Protein AF-A0A6J3KTI3-F1 (afdb_monomer)

Nearest PDB structures (foldseek):
  7sog-assembly2_B  TM=8.681E-01  e=1.099E-03  Acanthamoeba castellanii
  7rtx-assembly1_A  TM=9.005E-01  e=1.562E-03  Acanthamoeba castellanii
  4ked-assembly2_B  TM=8.595E-01  e=3.387E-03  Saccharomyces cerevisiae S288C
  5ivu-assembly1_A  TM=8.654E-01  e=9.735E-03  Streptomyces griseoflavus
  5ivu-assembly2_B  TM=8.688E-01  e=9.735E-03  Streptomyces griseoflavus

Solvent-accessible surface area (backbone atoms only — not comparable to full-atom values): 3507 Å² total; per-residue (Å²): 114,46,81,47,51,75,89,53,58,67,71,57,46,51,53,50,51,56,53,48,51,55,48,57,70,68,44,79,83,70,87,76,78,50,76,25,45,47,73,74,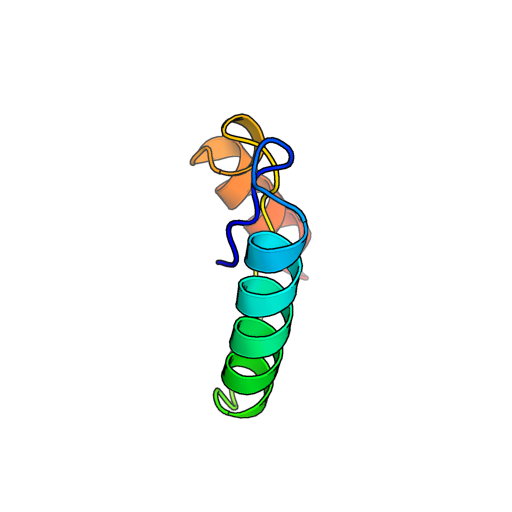48,64,31,69,67,47,44,49,50,55,52,53,75,68,53,80,129

Sequence (57 aa):
MSWCPDTAKVKKKMLYSSSFDALKKSLVGVQKYIQATDLSEASEEAVEEKLRATDRN

Mean predicted aligned error: 6.28 Å

Structure (mmCIF, N/CA/C/O backbone):
data_AF-A0A6J3KTI3-F1
#
_entry.id   AF-A0A6J3KTI3-F1
#
loop_
_atom_site.group_PDB
_atom_site.id
_atom_site.type_symbol
_atom_site.label_atom_id
_atom_site.label_alt_id
_atom_site.label_comp_id
_atom_site.label_asym_id
_atom_site.label_entity_id
_atom_site.label_seq_id
_atom_site.pdbx_PDB_ins_code
_atom_site.Cartn_x
_atom_site.Cartn_y
_atom_site.Cartn_z
_atom_site.occupancy
_atom_site.B_iso_or_equiv
_atom_site.auth_seq_id
_atom_site.auth_comp_id
_atom_site.auth_asym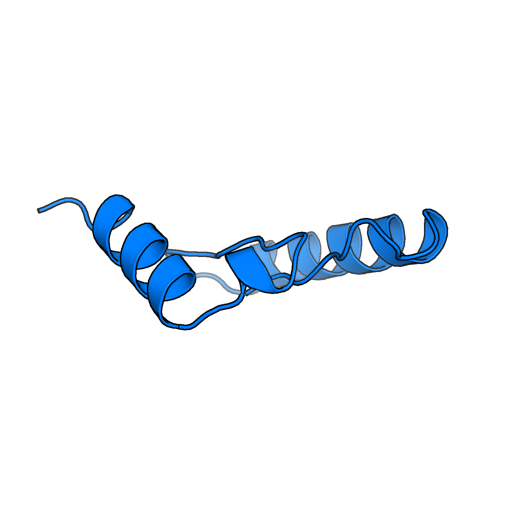_id
_atom_site.auth_atom_id
_atom_site.pdbx_PDB_model_num
ATOM 1 N N . MET A 1 1 ? -5.298 -2.968 -0.750 1.00 72.56 1 MET A N 1
ATOM 2 C CA . MET A 1 1 ? -4.150 -2.112 -0.388 1.00 72.56 1 MET A CA 1
ATOM 3 C C . MET A 1 1 ? -3.184 -2.090 -1.564 1.00 72.56 1 MET A C 1
ATOM 5 O O . MET A 1 1 ? -2.951 -3.147 -2.134 1.00 72.56 1 MET A O 1
ATOM 9 N N . SER A 1 2 ? -2.703 -0.917 -1.970 1.00 80.50 2 SER A N 1
ATOM 10 C CA . SER A 1 2 ? -1.721 -0.723 -3.040 1.00 80.50 2 SER A CA 1
ATOM 11 C C . SER A 1 2 ? -0.402 -0.296 -2.414 1.00 80.50 2 SER A C 1
ATOM 13 O O . SER A 1 2 ? -0.318 0.787 -1.837 1.00 80.50 2 SER A O 1
ATOM 15 N N . TRP A 1 3 ? 0.620 -1.129 -2.567 1.00 80.50 3 TRP A N 1
ATOM 16 C CA . TRP A 1 3 ? 1.957 -0.888 -2.039 1.00 80.50 3 TRP A CA 1
ATOM 17 C C . TRP A 1 3 ? 2.918 -0.466 -3.157 1.00 80.50 3 TRP A C 1
ATOM 19 O O . TRP A 1 3 ? 3.245 -1.268 -4.033 1.00 80.50 3 TRP A O 1
ATOM 29 N N . CYS A 1 4 ? 3.372 0.788 -3.130 1.00 80.44 4 CYS A N 1
ATOM 30 C CA . CYS A 1 4 ? 4.276 1.367 -4.129 1.00 80.44 4 CYS A CA 1
ATOM 31 C C . CYS A 1 4 ? 5.436 2.098 -3.436 1.00 80.44 4 CYS A C 1
ATOM 33 O O . CYS A 1 4 ? 5.379 3.319 -3.303 1.00 80.44 4 CYS A O 1
ATOM 35 N N . PRO A 1 5 ? 6.491 1.381 -3.010 1.00 79.88 5 PRO A N 1
ATOM 36 C CA . PRO A 1 5 ? 7.554 1.976 -2.221 1.00 79.88 5 PRO A CA 1
ATOM 37 C C . PRO A 1 5 ? 8.359 2.983 -3.031 1.00 79.88 5 PRO A C 1
ATOM 39 O O . PRO A 1 5 ? 8.677 2.729 -4.200 1.00 79.88 5 PRO A O 1
ATOM 42 N N . ASP A 1 6 ? 8.753 4.097 -2.416 1.00 77.56 6 ASP A N 1
ATOM 43 C CA . ASP A 1 6 ? 9.432 5.159 -3.157 1.00 77.56 6 ASP A CA 1
ATOM 44 C C . ASP A 1 6 ? 10.837 4.789 -3.652 1.00 77.56 6 ASP A C 1
ATOM 46 O O . ASP A 1 6 ? 11.320 5.309 -4.663 1.00 77.56 6 ASP A O 1
ATOM 50 N N . THR A 1 7 ? 11.431 3.788 -3.016 1.00 80.50 7 THR A N 1
ATOM 51 C CA . THR A 1 7 ? 12.704 3.168 -3.389 1.00 80.50 7 THR A CA 1
ATOM 52 C C . THR A 1 7 ? 12.604 2.257 -4.620 1.00 80.50 7 THR A C 1
ATOM 54 O O . THR A 1 7 ? 13.627 1.863 -5.188 1.00 80.50 7 THR A O 1
ATOM 57 N N . ALA A 1 8 ? 11.395 1.908 -5.082 1.00 78.50 8 ALA A N 1
ATOM 58 C CA . ALA A 1 8 ? 11.223 1.072 -6.266 1.00 78.50 8 ALA A CA 1
ATOM 59 C C . ALA A 1 8 ? 11.579 1.815 -7.563 1.00 78.50 8 ALA A C 1
ATOM 61 O O . ALA A 1 8 ? 11.352 3.010 -7.730 1.00 78.50 8 ALA A O 1
ATOM 62 N N . LYS A 1 9 ? 12.076 1.073 -8.560 1.00 83.81 9 LYS A N 1
ATOM 63 C CA . LYS A 1 9 ? 12.342 1.626 -9.898 1.00 83.81 9 LYS A CA 1
ATOM 64 C C . LYS A 1 9 ? 11.056 2.201 -10.507 1.00 83.81 9 LYS A C 1
ATOM 66 O O . LYS A 1 9 ? 10.032 1.518 -10.515 1.00 83.81 9 LYS A O 1
ATOM 71 N N . VAL A 1 10 ? 11.141 3.389 -11.115 1.00 81.44 10 VAL A N 1
ATOM 72 C CA . VAL A 1 10 ? 10.003 4.128 -11.712 1.00 81.44 10 VAL A CA 1
ATOM 73 C C . VAL A 1 10 ? 9.126 3.242 -12.603 1.00 81.44 10 VAL A C 1
ATOM 75 O O . VAL A 1 10 ? 7.910 3.225 -12.444 1.00 81.44 10 VAL A O 1
ATOM 78 N N . LYS A 1 11 ? 9.731 2.416 -13.471 1.00 81.25 11 LYS A N 1
ATOM 79 C CA . LYS A 1 11 ? 8.991 1.479 -14.338 1.00 81.25 11 LYS A CA 1
ATOM 80 C C . LYS A 1 11 ? 8.099 0.510 -13.554 1.00 81.25 11 LYS A C 1
ATOM 82 O O . LYS A 1 11 ? 6.985 0.240 -13.982 1.00 81.25 11 LYS A O 1
ATOM 87 N N . LYS A 1 12 ? 8.570 -0.004 -12.411 1.00 81.88 12 LYS A N 1
ATOM 88 C CA . LYS A 1 12 ? 7.797 -0.928 -11.566 1.00 81.88 12 LYS A CA 1
ATOM 89 C C . LYS A 1 12 ? 6.664 -0.210 -10.833 1.00 81.88 12 LYS A C 1
ATOM 91 O O . LYS A 1 12 ? 5.565 -0.751 -10.799 1.00 81.88 12 LYS A O 1
ATOM 96 N N . LYS A 1 13 ? 6.905 1.008 -10.322 1.00 82.56 13 LYS A N 1
ATOM 97 C CA . LYS A 1 13 ? 5.846 1.842 -9.722 1.00 82.56 13 LYS A CA 1
ATOM 98 C C . LYS A 1 13 ? 4.726 2.104 -10.727 1.00 82.56 13 LYS A C 1
ATOM 100 O O . LYS A 1 13 ? 3.555 1.934 -10.408 1.00 82.56 13 LYS A O 1
ATOM 105 N N . MET A 1 14 ? 5.105 2.459 -11.956 1.00 83.62 14 MET A N 1
ATOM 106 C CA . MET A 1 14 ? 4.159 2.744 -13.031 1.00 83.62 14 MET A CA 1
ATOM 107 C C . MET A 1 14 ? 3.323 1.507 -13.371 1.00 83.62 14 MET A C 1
ATOM 109 O O . MET A 1 14 ? 2.100 1.579 -13.388 1.00 83.62 14 MET A O 1
ATOM 113 N N . LEU A 1 15 ? 3.975 0.354 -13.553 1.00 83.25 15 LEU A N 1
ATOM 114 C CA . LEU A 1 15 ? 3.295 -0.892 -13.906 1.00 83.25 15 LEU A CA 1
ATOM 115 C C . LEU A 1 15 ? 2.319 -1.351 -12.814 1.00 83.25 15 LEU A C 1
ATOM 117 O O . LEU A 1 15 ? 1.193 -1.739 -13.121 1.00 83.25 15 LEU A O 1
ATOM 121 N N . TYR A 1 16 ? 2.738 -1.288 -11.547 1.00 83.94 16 TYR A N 1
ATOM 122 C CA . TYR A 1 16 ? 1.901 -1.694 -10.419 1.00 83.94 16 TYR A CA 1
ATOM 123 C C . TYR A 1 16 ? 0.722 -0.738 -10.224 1.00 83.94 16 TYR A C 1
ATOM 125 O O . TYR A 1 16 ? -0.405 -1.197 -10.077 1.00 83.94 16 TYR A O 1
ATOM 133 N N . SER A 1 17 ? 0.956 0.576 -10.316 1.00 81.69 17 SER A N 1
ATOM 134 C CA . SER A 1 17 ? -0.100 1.588 -10.206 1.00 81.69 17 SER A CA 1
ATOM 135 C C . SER A 1 17 ? -1.167 1.418 -11.293 1.00 81.69 17 SER A C 1
ATOM 137 O O . SER A 1 17 ? -2.353 1.316 -10.984 1.00 81.69 17 SER A O 1
ATOM 139 N N . SER A 1 18 ? -0.758 1.274 -12.560 1.00 83.31 18 SER A N 1
ATOM 140 C CA . SER A 1 18 ? -1.693 1.051 -13.671 1.00 83.31 18 SER A CA 1
ATOM 141 C C . SER A 1 18 ? -2.449 -0.275 -13.552 1.00 83.31 18 SER A C 1
ATOM 143 O O . SER A 1 18 ? -3.645 -0.330 -13.828 1.00 83.31 18 SER A O 1
ATOM 145 N N . SER A 1 19 ? -1.777 -1.342 -13.110 1.00 85.06 19 SER A N 1
ATOM 146 C CA . SER A 1 19 ? -2.423 -2.646 -12.904 1.00 85.06 19 SER A CA 1
ATOM 147 C C . SER A 1 19 ? -3.432 -2.600 -11.754 1.00 85.06 19 SER A C 1
ATOM 149 O O . SER A 1 19 ? -4.508 -3.187 -11.843 1.00 85.06 19 SER A O 1
ATOM 151 N N . PHE A 1 20 ? -3.112 -1.874 -10.681 1.00 83.50 20 PHE A N 1
ATOM 152 C CA . PHE A 1 20 ? -3.994 -1.725 -9.530 1.00 83.50 20 PHE A CA 1
ATOM 153 C C . PHE A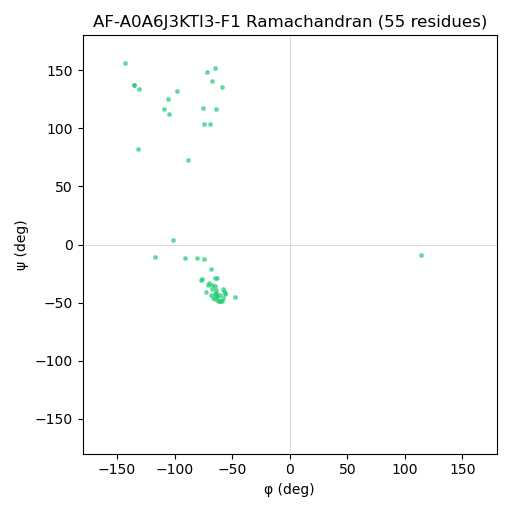 1 20 ? -5.220 -0.861 -9.848 1.00 83.50 20 PHE A C 1
ATOM 155 O O . PHE A 1 20 ? -6.307 -1.159 -9.362 1.00 83.50 20 PHE A O 1
ATOM 162 N N . ASP A 1 21 ? -5.085 0.159 -10.700 1.00 83.69 21 ASP A N 1
ATOM 163 C CA . ASP A 1 21 ? -6.224 0.957 -11.172 1.00 83.69 21 ASP A CA 1
ATOM 164 C C . ASP A 1 21 ? -7.212 0.117 -12.002 1.00 83.69 21 ASP A C 1
ATOM 166 O O . ASP A 1 21 ? -8.424 0.162 -11.774 1.00 83.69 21 ASP A O 1
ATOM 170 N N . ALA A 1 22 ? -6.700 -0.752 -12.881 1.00 85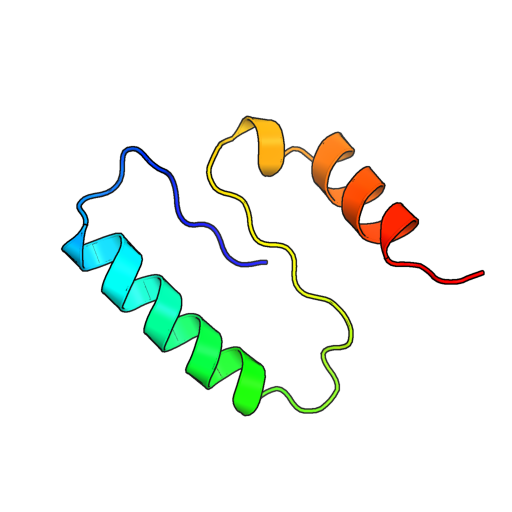.94 22 ALA A N 1
ATOM 171 C CA . ALA A 1 22 ? -7.529 -1.708 -13.614 1.00 85.94 22 ALA A CA 1
ATOM 172 C C . ALA A 1 22 ? -8.270 -2.670 -12.665 1.00 85.94 22 ALA A C 1
ATOM 174 O O . ALA A 1 22 ? -9.473 -2.898 -12.822 1.00 85.94 22 ALA A O 1
ATOM 175 N N . LEU A 1 23 ? -7.580 -3.178 -11.636 1.00 85.12 23 LEU A N 1
ATOM 176 C CA . LEU A 1 23 ? -8.189 -4.023 -10.605 1.00 85.12 23 LEU A CA 1
ATOM 177 C C . LEU A 1 23 ? -9.262 -3.271 -9.813 1.00 85.12 23 LEU A C 1
ATOM 179 O O . LEU A 1 23 ? -10.363 -3.793 -9.641 1.00 85.12 23 LEU A O 1
ATOM 183 N N . LYS A 1 24 ? -8.992 -2.029 -9.401 1.00 82.69 24 LYS A N 1
ATOM 184 C CA . LYS A 1 24 ? -9.954 -1.157 -8.711 1.00 82.69 24 LYS A CA 1
ATOM 185 C C . LYS A 1 24 ? -11.227 -0.970 -9.533 1.00 82.69 24 LYS A C 1
ATOM 187 O O . LYS A 1 24 ? -12.320 -1.019 -8.981 1.00 82.69 24 LYS A O 1
ATOM 192 N N . LYS A 1 25 ? -11.095 -0.788 -10.848 1.00 82.44 25 LYS A N 1
ATOM 193 C CA . LYS A 1 25 ? -12.240 -0.642 -11.752 1.00 82.44 25 LYS A CA 1
ATOM 194 C C . LYS A 1 25 ? -13.022 -1.948 -11.932 1.00 82.44 25 LYS A C 1
ATOM 196 O O . LYS A 1 25 ? -14.236 -1.903 -12.095 1.00 82.44 25 LYS A O 1
ATOM 201 N N . SER A 1 26 ? -12.338 -3.093 -11.898 1.00 85.75 26 SER A N 1
ATOM 202 C CA . SER A 1 26 ? -12.971 -4.416 -11.998 1.00 85.75 26 SER A CA 1
ATOM 203 C C . SER A 1 26 ? -13.668 -4.867 -10.707 1.00 85.75 26 SER A C 1
ATOM 205 O O . SER A 1 26 ? -14.661 -5.587 -10.761 1.00 85.75 26 SER A O 1
ATOM 207 N N . LEU A 1 27 ? -13.180 -4.423 -9.545 1.00 82.94 27 LEU A N 1
ATOM 208 C CA . LEU A 1 27 ? -13.701 -4.788 -8.228 1.00 82.94 27 LEU A CA 1
ATOM 209 C C . LEU A 1 27 ? -14.828 -3.837 -7.809 1.00 82.94 27 LEU A C 1
ATOM 211 O O . LEU A 1 27 ? -14.676 -2.983 -6.931 1.00 82.94 27 LEU A O 1
ATOM 215 N N . VAL A 1 28 ? -15.981 -3.997 -8.457 1.00 74.69 28 VAL A N 1
ATOM 216 C CA . VAL A 1 28 ? -17.203 -3.249 -8.143 1.00 7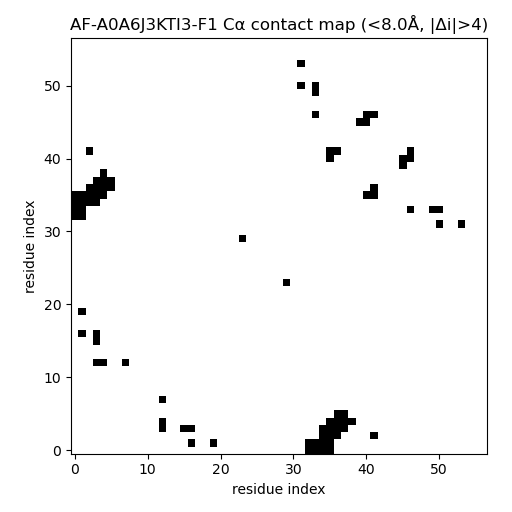4.69 28 VAL A CA 1
ATOM 217 C C . VAL A 1 28 ? -17.663 -3.607 -6.725 1.00 74.69 28 VAL A C 1
ATOM 219 O O . VAL A 1 28 ? -17.978 -4.759 -6.445 1.00 74.69 28 VAL A O 1
ATOM 222 N N . GLY A 1 29 ? -17.675 -2.621 -5.822 1.00 73.62 29 GLY A N 1
ATOM 223 C CA . GLY A 1 29 ? -18.035 -2.800 -4.407 1.00 73.62 29 GLY A CA 1
ATOM 224 C C . GLY A 1 29 ? -16.889 -2.572 -3.416 1.00 73.62 29 GLY A C 1
ATOM 225 O O . GLY A 1 29 ? -17.137 -2.464 -2.218 1.00 73.62 29 GLY A O 1
ATOM 226 N N . VAL A 1 30 ? -15.644 -2.418 -3.883 1.00 80.12 30 VAL A N 1
ATOM 227 C CA . VAL A 1 30 ? -14.547 -1.949 -3.022 1.00 80.12 30 VAL A CA 1
ATOM 228 C C . VAL A 1 30 ? -14.782 -0.478 -2.671 1.00 80.12 30 VAL A C 1
ATOM 230 O O . VAL A 1 30 ? -14.562 0.415 -3.486 1.00 80.12 30 VAL A O 1
ATOM 233 N N . GLN A 1 31 ? -15.236 -0.225 -1.442 1.00 68.00 31 GLN A N 1
ATOM 234 C CA . GLN A 1 31 ? -15.513 1.127 -0.940 1.00 68.00 31 GLN A CA 1
ATOM 235 C C . GLN A 1 31 ? -14.243 1.892 -0.554 1.00 68.00 31 GLN A C 1
ATOM 237 O O . GLN A 1 31 ? -14.204 3.117 -0.653 1.00 68.00 31 GLN A O 1
ATOM 242 N N . LYS A 1 32 ? -13.200 1.181 -0.111 1.00 72.25 32 LYS A N 1
ATOM 243 C CA . LYS A 1 32 ? -11.968 1.779 0.410 1.00 72.25 32 LYS A CA 1
ATOM 244 C C . LYS A 1 32 ? -10.747 1.071 -0.151 1.00 72.25 32 LYS A C 1
ATOM 246 O O . LYS A 1 32 ? -10.684 -0.154 -0.207 1.00 72.25 32 LYS A O 1
ATOM 251 N N . TYR A 1 33 ? -9.747 1.851 -0.533 1.00 78.31 33 TYR A N 1
ATOM 252 C CA . TYR A 1 33 ? -8.433 1.350 -0.906 1.00 78.31 33 TYR A CA 1
ATOM 253 C C . TYR A 1 33 ? -7.375 2.223 -0.241 1.00 78.31 33 TYR A C 1
ATOM 255 O O . TYR A 1 33 ? -7.485 3.443 -0.210 1.00 78.31 33 TYR A O 1
ATOM 263 N N . ILE A 1 34 ? -6.347 1.578 0.299 1.00 81.25 34 ILE A N 1
ATOM 264 C CA . ILE A 1 34 ? -5.242 2.248 0.984 1.00 81.25 34 ILE A CA 1
ATOM 265 C C . ILE A 1 34 ? -4.038 2.196 0.062 1.00 81.25 34 ILE A C 1
ATOM 267 O O . ILE A 1 34 ? -3.672 1.106 -0.386 1.00 81.25 34 ILE A O 1
ATOM 271 N N . GLN A 1 35 ? -3.455 3.354 -0.236 1.00 81.31 35 GLN A N 1
ATOM 272 C CA . GLN A 1 35 ? -2.147 3.458 -0.874 1.00 81.31 35 GLN A CA 1
ATOM 273 C C . GLN A 1 35 ? -1.093 3.715 0.200 1.00 81.31 35 GLN A C 1
ATOM 275 O O . GLN A 1 35 ? -1.285 4.584 1.053 1.00 81.31 35 GLN A O 1
ATOM 280 N N . ALA A 1 36 ? -0.009 2.949 0.136 1.00 81.19 36 ALA A N 1
ATOM 281 C CA . ALA A 1 36 ? 1.140 3.083 1.015 1.00 81.19 36 ALA A CA 1
ATOM 282 C C . ALA A 1 36 ? 2.426 3.116 0.178 1.00 81.19 36 ALA A C 1
ATOM 284 O O . ALA A 1 36 ? 2.593 2.326 -0.763 1.00 81.19 36 ALA A O 1
ATOM 285 N N . THR 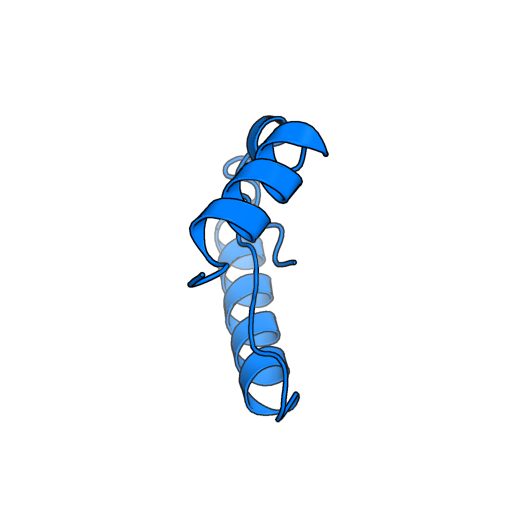A 1 37 ? 3.292 4.073 0.503 1.00 79.31 37 THR A N 1
ATOM 286 C CA . THR A 1 37 ? 4.543 4.373 -0.212 1.00 79.31 37 THR A CA 1
ATOM 287 C C . THR A 1 37 ? 5.796 4.165 0.634 1.00 79.31 37 THR A C 1
ATOM 289 O O . THR A 1 37 ? 6.901 4.110 0.094 1.00 79.31 37 THR A O 1
ATOM 292 N N . ASP A 1 38 ? 5.631 3.971 1.940 1.00 77.12 38 ASP A N 1
ATOM 293 C CA . ASP A 1 38 ? 6.706 3.641 2.871 1.00 77.12 38 ASP A CA 1
ATOM 294 C C . ASP A 1 38 ? 6.236 2.651 3.944 1.00 77.12 38 ASP A C 1
ATOM 296 O O . ASP A 1 38 ? 5.038 2.526 4.191 1.00 77.12 38 ASP A O 1
ATOM 300 N N . LEU A 1 39 ? 7.162 1.893 4.551 1.00 72.94 39 LEU A N 1
ATOM 301 C CA . LEU A 1 39 ? 6.806 0.780 5.447 1.00 72.94 39 LEU A CA 1
ATOM 302 C C . LEU A 1 39 ? 6.091 1.305 6.688 1.00 72.94 39 LEU A C 1
ATOM 304 O O . LEU A 1 39 ? 5.209 0.632 7.216 1.00 72.94 39 LEU A O 1
ATOM 308 N N . SER A 1 40 ? 6.414 2.538 7.080 1.00 75.06 40 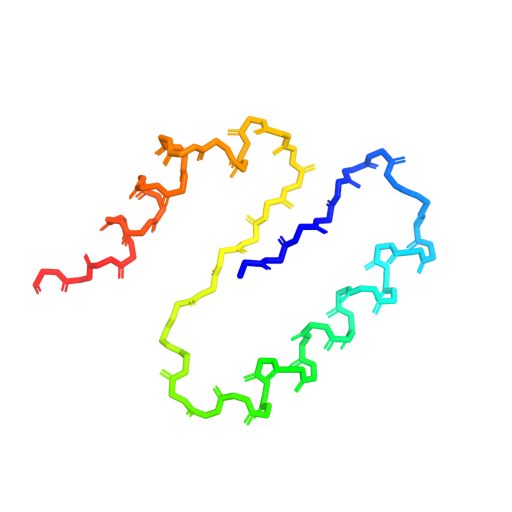SER A N 1
ATOM 309 C CA . SER A 1 40 ? 5.685 3.285 8.100 1.00 75.06 40 SER A CA 1
ATOM 310 C C . SER A 1 40 ? 4.200 3.473 7.752 1.00 75.06 40 SER A C 1
ATOM 312 O O . SER A 1 40 ? 3.350 3.301 8.621 1.00 75.06 40 SER A O 1
ATOM 314 N N . GLU A 1 41 ? 3.861 3.708 6.480 1.00 74.88 41 GLU A N 1
ATOM 315 C CA . GLU A 1 41 ? 2.480 3.855 5.995 1.00 74.88 41 GLU A CA 1
ATOM 316 C C . GLU A 1 41 ? 1.747 2.522 5.768 1.00 74.88 41 GLU A C 1
ATOM 318 O O . GLU A 1 41 ? 0.538 2.515 5.528 1.00 74.88 41 GLU A O 1
ATOM 323 N N . ALA A 1 42 ? 2.469 1.399 5.794 1.00 77.25 42 ALA A N 1
ATOM 324 C CA . ALA A 1 42 ? 1.901 0.053 5.717 1.00 77.25 42 ALA A CA 1
ATOM 325 C C . ALA A 1 42 ? 1.818 -0.654 7.078 1.00 77.25 42 ALA A C 1
ATOM 327 O O . ALA A 1 42 ? 1.428 -1.821 7.128 1.00 77.25 42 ALA A O 1
ATOM 328 N N . SER A 1 43 ? 2.178 0.038 8.161 1.00 82.25 43 SER A N 1
ATOM 329 C CA . SER A 1 43 ? 1.999 -0.455 9.525 1.00 82.25 43 SER A CA 1
ATOM 330 C C . SER A 1 43 ? 0.514 -0.615 9.865 1.00 82.25 43 SER A C 1
ATOM 332 O O . SER A 1 43 ? -0.341 0.081 9.315 1.00 82.25 43 SER A O 1
ATOM 334 N N . GLU A 1 44 ? 0.206 -1.545 10.770 1.00 79.50 44 GLU A N 1
ATOM 335 C CA . GLU A 1 44 ? -1.166 -1.805 11.224 1.00 79.50 44 GLU A CA 1
ATOM 336 C C . GLU A 1 44 ? -1.825 -0.534 11.776 1.00 79.50 44 GLU A C 1
ATOM 338 O O . GLU A 1 44 ? -2.947 -0.214 11.397 1.00 79.50 44 GLU A O 1
ATOM 343 N N . GLU A 1 45 ? -1.080 0.247 12.558 1.00 82.56 45 GLU A N 1
ATOM 344 C CA . GLU A 1 45 ? -1.519 1.519 13.137 1.00 82.56 45 GLU A CA 1
ATOM 345 C C . GLU A 1 45 ? -1.886 2.551 12.056 1.00 82.56 45 GLU A C 1
ATOM 347 O O . GLU A 1 45 ? -2.980 3.116 12.082 1.00 82.56 45 GLU A O 1
ATOM 352 N N . ALA A 1 46 ? -1.020 2.753 11.055 1.00 82.38 46 ALA A N 1
ATOM 353 C CA . ALA A 1 46 ? -1.276 3.697 9.962 1.00 82.38 46 ALA A CA 1
ATOM 354 C C . ALA A 1 46 ? -2.436 3.245 9.058 1.00 82.38 46 ALA A C 1
ATOM 356 O O . ALA A 1 46 ? -3.207 4.061 8.537 1.00 82.38 46 ALA A O 1
ATOM 357 N N . VAL A 1 47 ? -2.574 1.931 8.861 1.00 83.19 47 VAL A N 1
ATOM 358 C CA . VAL A 1 47 ? -3.688 1.331 8.122 1.00 83.19 47 VAL A CA 1
ATOM 359 C C . VAL A 1 47 ? -4.998 1.538 8.875 1.00 83.19 47 VA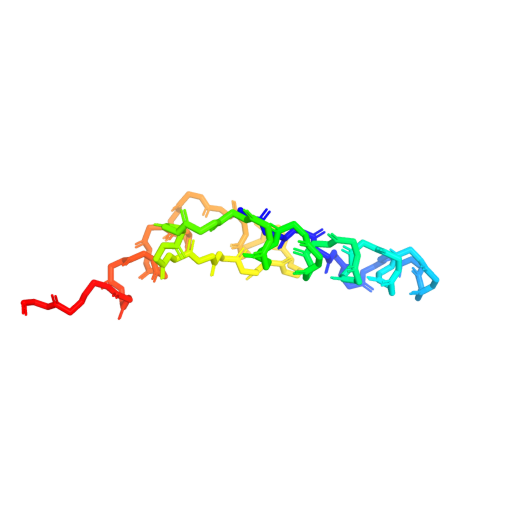L A C 1
ATOM 361 O O . VAL A 1 47 ? -5.981 1.964 8.265 1.00 83.19 47 VAL A O 1
ATOM 364 N N . GLU A 1 48 ? -5.018 1.284 10.181 1.00 82.88 48 GLU A N 1
ATOM 365 C CA . GLU A 1 48 ? -6.199 1.459 11.022 1.00 82.88 48 GLU A CA 1
ATOM 366 C C . GLU A 1 48 ? -6.622 2.932 11.095 1.00 82.88 48 GLU A C 1
ATOM 368 O O . GLU A 1 48 ? -7.805 3.240 10.926 1.00 82.88 48 GLU A O 1
ATOM 373 N N . GLU A 1 49 ? -5.669 3.854 11.240 1.00 82.44 49 GLU A N 1
ATOM 374 C CA . GLU A 1 49 ? -5.925 5.295 11.210 1.00 82.44 49 GLU A CA 1
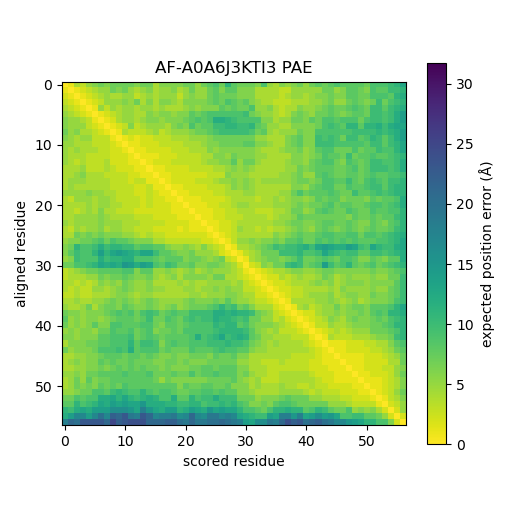ATOM 375 C C . GLU A 1 49 ? -6.565 5.722 9.882 1.00 82.44 49 GLU A C 1
ATOM 377 O O . GLU A 1 49 ? -7.613 6.375 9.880 1.00 82.44 49 GLU A O 1
ATOM 382 N N . LYS A 1 50 ? -6.008 5.302 8.734 1.00 81.31 50 LYS A N 1
ATOM 383 C CA . LYS A 1 50 ? -6.589 5.632 7.419 1.00 81.31 50 LYS A CA 1
ATOM 384 C C . LYS A 1 50 ? -7.967 5.006 7.212 1.00 81.31 50 LYS A C 1
ATOM 386 O O . LYS A 1 50 ? -8.827 5.630 6.581 1.00 81.31 50 LYS A O 1
ATOM 391 N N . LEU A 1 51 ? -8.204 3.798 7.724 1.00 81.06 51 LEU A N 1
ATOM 392 C CA . LEU A 1 51 ? -9.517 3.152 7.656 1.00 81.06 51 LEU A CA 1
ATOM 393 C C . LEU A 1 51 ? -10.563 3.922 8.460 1.00 81.06 51 LEU A C 1
ATOM 395 O O . LEU A 1 51 ? -11.631 4.209 7.908 1.00 81.06 51 LEU A O 1
ATOM 399 N N . ARG A 1 52 ? -10.221 4.308 9.698 1.00 81.62 52 ARG A N 1
ATOM 400 C CA . ARG A 1 52 ? -11.065 5.103 10.602 1.00 81.62 52 ARG A CA 1
ATOM 401 C C . ARG A 1 52 ? -11.318 6.510 10.064 1.00 81.62 52 ARG A C 1
ATOM 403 O O . ARG A 1 52 ? -12.458 6.950 10.064 1.00 81.62 52 ARG A O 1
ATOM 410 N N . ALA A 1 53 ? -10.305 7.184 9.519 1.00 78.06 53 ALA A N 1
ATOM 411 C CA . ALA A 1 53 ? -10.458 8.504 8.897 1.00 78.06 53 ALA A CA 1
ATOM 412 C C . ALA A 1 53 ? -11.372 8.481 7.658 1.00 78.06 53 ALA A C 1
ATOM 414 O O . ALA A 1 53 ? -12.018 9.473 7.325 1.00 78.06 53 ALA A O 1
ATOM 415 N N . THR A 1 54 ? -11.426 7.341 6.964 1.00 72.44 54 THR A N 1
ATOM 416 C CA . THR A 1 54 ? -12.295 7.141 5.795 1.00 72.44 54 THR A CA 1
ATOM 417 C C . THR A 1 54 ? -13.671 6.579 6.188 1.00 72.44 54 THR A C 1
ATOM 419 O O . THR A 1 54 ? -14.573 6.520 5.353 1.00 72.44 54 THR A O 1
ATOM 422 N N . ASP A 1 55 ? -13.858 6.124 7.431 1.00 74.56 55 ASP A N 1
ATOM 423 C CA . ASP A 1 55 ? -15.167 5.770 7.990 1.00 74.56 55 ASP A CA 1
ATOM 424 C C . ASP A 1 55 ? -15.925 7.068 8.283 1.00 74.56 55 ASP A C 1
ATOM 426 O O . ASP A 1 55 ? -15.614 7.804 9.216 1.00 74.56 55 ASP A O 1
ATOM 430 N N . ARG A 1 56 ? -16.894 7.401 7.422 1.00 64.56 56 ARG A N 1
ATOM 431 C CA . ARG A 1 56 ? -17.874 8.434 7.755 1.00 64.56 56 ARG A CA 1
ATOM 432 C C . ARG A 1 56 ? -18.850 7.819 8.754 1.00 64.56 56 ARG A C 1
ATOM 434 O O . ARG A 1 56 ? -19.503 6.838 8.413 1.00 64.56 56 ARG A O 1
ATOM 441 N N . ASN A 1 57 ? -18.869 8.413 9.946 1.00 47.00 57 ASN A N 1
ATOM 442 C CA . ASN A 1 57 ? -19.772 8.150 11.067 1.00 47.00 57 ASN A CA 1
ATOM 443 C C . ASN A 1 57 ? -21.240 8.000 10.642 1.00 47.00 57 ASN A C 1
ATOM 445 O O . ASN A 1 57 ? -21.679 8.815 9.793 1.00 47.00 57 ASN A O 1
#

Secondary structure (DSSP, 8-state):
-EE--TTS-HHHHHHHHHHHHHHHHHSTT-----EESSGGGGSHHHHHHHHHHH---

Foldseek 3Di:
DQEAAPPDDPVVSVVSVVVVVVVVVVPPPPPDDQYDHDVVCVDPVNVVVVVVVSDDD

pLDDT: mean 79.25, std 6.13, range [47.0, 85.94]

Radius of gyration: 12.56 Å; Cα contacts (8 Å, |Δi|>4): 42; chains: 1; bounding box: 32×13×28 Å

InterPro domains:
  IPR002108 Actin-depolymerising factor homology domain [PF00241] (2-52)
  IPR002108 Actin-depolymerising factor homology domain [PS51263] (1-52)
  IPR017904 ADF/Cofilin [PTHR11913] (2-51)
  IPR029006 ADF-H/Gelsolin-like domain superfamily [G3DSA:3.40.20.10] (1-55)

Organism: NCBI:txid207650